Protein AF-A0AAD7X280-F1 (afdb_monomer)

InterPro domains:
  IPR000033 LDLR class B repeat [PF00058] (1-40)
  IPR000033 LDLR class B repeat [PS51120] (1-42)
  IPR011042 Six-bladed beta-propeller, TolB-like [G3DSA:2.120.10.30] (1-51)

Nearest PDB structures (foldseek):
  8em7-assembly1_B  TM=9.874E-01  e=1.018E-04  Mus muscul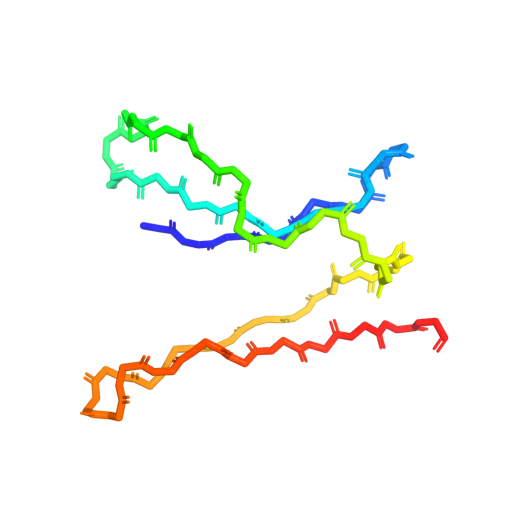us
  8ctg-assembly1_C  TM=9.609E-01  e=1.465E-04  Homo sapiens
  8ffe-assembly1_A  TM=9.888E-01  e=3.422E-04  Homo sapiens
  8s9p-assembly1_B  TM=9.732E-01  e=3.422E-04  Homo sapiens
  5b4x-assembl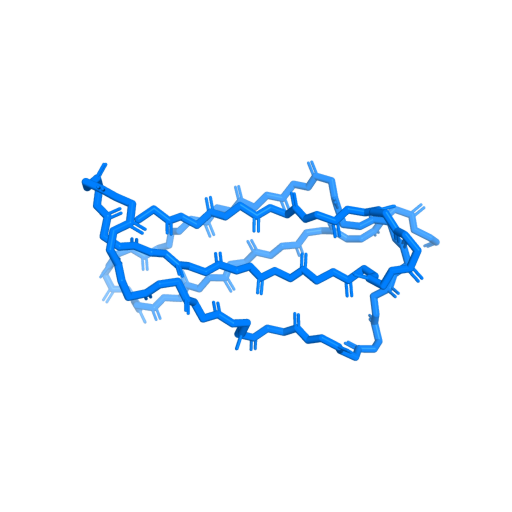y2_D  TM=9.888E-01  e=8.495E-04  Homo sapiens

Secondary structure (DSSP, 8-state):
-EEEE-SSS-EEEE--TTS-S-EEEE-SS-S-EEEEEEETTTTEEEEEE--

Organism: NCBI:txid143900

Structure (mmCIF, N/CA/C/O backbone):
data_AF-A0AAD7X280-F1
#
_entry.id   AF-A0AAD7X280-F1
#
loop_
_atom_site.group_PDB
_atom_site.id
_atom_site.type_symbol
_atom_site.label_atom_id
_atom_site.label_alt_id
_atom_site.label_comp_id
_atom_site.label_asym_id
_atom_site.label_entity_id
_atom_site.label_seq_id
_atom_site.pdbx_PDB_ins_code
_atom_site.Cartn_x
_atom_site.Cartn_y
_atom_site.Cartn_z
_atom_site.occupancy
_atom_site.B_iso_or_equiv
_atom_site.auth_seq_id
_atom_site.auth_comp_id
_atom_site.auth_asym_id
_atom_site.auth_atom_id
_atom_site.pdbx_PDB_model_num
ATOM 1 N N . MET A 1 1 ? -8.075 2.629 5.537 1.00 95.94 1 MET A N 1
ATOM 2 C CA . MET A 1 1 ? -7.565 3.139 4.253 1.00 95.94 1 MET A CA 1
ATOM 3 C C . MET A 1 1 ? -6.134 2.683 4.090 1.00 95.94 1 MET A C 1
ATOM 5 O O . MET A 1 1 ? -5.422 2.670 5.087 1.00 95.94 1 MET A O 1
ATOM 9 N N . TYR A 1 2 ? -5.758 2.314 2.871 1.00 97.69 2 TYR A N 1
ATOM 10 C CA . TYR A 1 2 ? -4.404 1.930 2.482 1.00 97.69 2 TYR A CA 1
ATOM 11 C C . TYR A 1 2 ? -4.004 2.787 1.281 1.00 97.69 2 TYR A C 1
ATOM 13 O O . TYR A 1 2 ? -4.867 3.078 0.452 1.00 97.69 2 TYR A O 1
ATOM 21 N N . TRP A 1 3 ? -2.747 3.215 1.204 1.00 97.62 3 TRP A N 1
ATOM 22 C CA . TRP A 1 3 ? -2.219 3.985 0.072 1.00 97.62 3 TRP A CA 1
ATOM 23 C C . TRP A 1 3 ? -0.726 3.714 -0.119 1.00 97.62 3 TRP A C 1
ATOM 25 O O . TRP A 1 3 ? -0.045 3.269 0.810 1.00 97.62 3 TRP A O 1
ATOM 35 N N . THR A 1 4 ? -0.236 3.985 -1.328 1.00 97.19 4 THR A N 1
ATOM 36 C CA . THR A 1 4 ? 1.194 4.023 -1.636 1.00 97.19 4 THR A CA 1
ATOM 37 C C . THR A 1 4 ? 1.711 5.460 -1.532 1.00 97.19 4 THR A C 1
ATOM 39 O O . THR A 1 4 ? 1.016 6.415 -1.884 1.00 97.19 4 THR A O 1
ATOM 42 N N . ASP A 1 5 ? 2.930 5.619 -1.034 1.00 96.19 5 ASP A N 1
ATOM 43 C CA . ASP A 1 5 ? 3.699 6.861 -1.021 1.00 96.19 5 ASP A CA 1
ATOM 44 C C . ASP A 1 5 ? 5.057 6.554 -1.658 1.00 96.19 5 ASP A C 1
ATOM 46 O O . ASP A 1 5 ? 5.762 5.639 -1.241 1.00 96.19 5 ASP A O 1
ATOM 50 N N . TRP A 1 6 ? 5.392 7.282 -2.713 1.00 91.69 6 TRP A N 1
ATOM 51 C CA . TRP A 1 6 ? 6.579 7.078 -3.546 1.00 91.69 6 TRP A CA 1
ATOM 52 C C . TRP A 1 6 ? 7.514 8.294 -3.483 1.00 91.69 6 TRP A C 1
ATOM 54 O O . TRP A 1 6 ? 8.292 8.544 -4.401 1.00 91.69 6 TRP A O 1
ATOM 64 N N . GLY A 1 7 ? 7.424 9.081 -2.402 1.00 91.38 7 GLY A N 1
ATOM 65 C CA . GLY A 1 7 ? 8.398 10.122 -2.081 1.00 91.38 7 GLY A CA 1
ATOM 66 C C . GLY A 1 7 ? 9.772 9.558 -1.691 1.00 91.38 7 GLY A C 1
ATOM 67 O O . GLY A 1 7 ? 10.073 8.386 -1.890 1.00 91.38 7 GLY A O 1
ATOM 68 N N . THR A 1 8 ? 10.619 10.393 -1.077 1.00 87.25 8 THR A N 1
ATOM 69 C CA . THR A 1 8 ? 12.019 10.060 -0.729 1.00 87.25 8 THR A CA 1
ATOM 70 C C . THR A 1 8 ? 12.190 8.756 0.060 1.00 87.25 8 THR A C 1
ATOM 72 O O . THR A 1 8 ? 13.237 8.124 -0.030 1.00 87.25 8 THR A O 1
ATOM 75 N N . ASN A 1 9 ? 11.182 8.353 0.837 1.00 92.56 9 ASN A N 1
ATOM 76 C CA . ASN A 1 9 ? 11.139 7.051 1.490 1.00 92.56 9 ASN A CA 1
ATOM 77 C C . ASN A 1 9 ? 9.861 6.326 1.062 1.00 92.56 9 ASN A C 1
ATOM 79 O O . ASN A 1 9 ? 8.798 6.556 1.649 1.00 92.56 9 ASN A O 1
ATOM 83 N N . ALA A 1 10 ? 9.979 5.518 0.007 1.00 96.50 10 ALA A N 1
ATOM 84 C CA . ALA A 1 10 ? 8.860 4.795 -0.572 1.00 96.50 10 ALA A CA 1
ATOM 85 C C . ALA A 1 10 ? 8.263 3.809 0.441 1.00 96.50 10 ALA A C 1
ATOM 87 O O . ALA A 1 10 ? 8.968 3.033 1.090 1.00 96.50 10 ALA A O 1
ATOM 88 N N . LYS A 1 11 ? 6.940 3.851 0.581 1.00 97.44 11 LYS A N 1
ATOM 89 C CA . LYS A 1 11 ? 6.209 3.110 1.603 1.00 97.44 11 LYS A CA 1
ATOM 90 C C . LYS A 1 11 ? 4.772 2.830 1.210 1.00 97.44 11 LYS A C 1
ATOM 92 O O . LYS A 1 11 ? 4.169 3.500 0.376 1.00 97.44 11 LYS A O 1
ATOM 97 N N . ILE A 1 12 ? 4.212 1.833 1.873 1.00 97.94 12 ILE A N 1
ATOM 98 C CA . ILE A 1 12 ? 2.782 1.562 1.888 1.00 97.94 12 ILE A CA 1
ATOM 99 C C . ILE A 1 12 ? 2.317 1.765 3.317 1.00 97.94 12 ILE A C 1
ATOM 101 O O . ILE A 1 12 ? 2.916 1.258 4.270 1.00 97.94 12 ILE A O 1
ATOM 105 N N . GLU 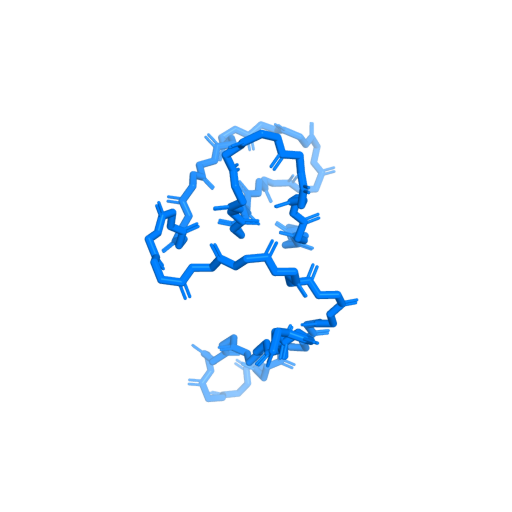A 1 13 ? 1.238 2.514 3.468 1.00 97.88 13 GLU A N 1
ATOM 106 C CA . GLU A 1 13 ? 0.733 2.936 4.765 1.00 97.88 13 GLU A CA 1
ATOM 107 C C . GLU A 1 13 ? -0.735 2.570 4.925 1.00 97.88 13 GLU A C 1
ATOM 109 O O . GLU A 1 13 ? -1.467 2.351 3.954 1.00 97.88 13 GLU A O 1
ATOM 114 N N . ARG A 1 14 ? -1.179 2.527 6.181 1.00 97.81 14 ARG A N 1
ATOM 115 C CA . ARG A 1 14 ? -2.597 2.440 6.518 1.00 97.81 14 ARG A CA 1
ATOM 116 C C . ARG A 1 14 ? -2.975 3.437 7.598 1.00 97.81 14 ARG A C 1
ATOM 118 O O . ARG A 1 14 ? -2.165 3.788 8.448 1.00 97.81 14 ARG A O 1
ATOM 125 N N . ALA A 1 15 ? -4.248 3.801 7.612 1.00 98.31 15 ALA A N 1
ATOM 126 C CA . ALA A 1 15 ? -4.893 4.545 8.687 1.00 98.31 15 ALA A CA 1
ATOM 127 C C . ALA A 1 15 ? -6.378 4.168 8.763 1.00 98.31 15 ALA A C 1
ATOM 129 O O . ALA A 1 15 ? -6.933 3.538 7.853 1.00 98.31 15 ALA A O 1
ATOM 130 N N . THR A 1 16 ? -7.056 4.584 9.828 1.00 98.06 16 THR A N 1
ATOM 131 C CA . THR A 1 16 ? -8.528 4.614 9.843 1.00 98.06 16 THR A CA 1
ATOM 132 C C . THR A 1 16 ? -9.058 5.544 8.743 1.00 98.06 16 THR A C 1
ATOM 134 O O . THR A 1 16 ? -8.327 6.392 8.235 1.00 98.06 16 THR A O 1
ATOM 137 N N . LEU A 1 17 ? -10.333 5.413 8.360 1.00 96.81 17 LEU A N 1
ATOM 138 C CA . LEU A 1 17 ? -10.933 6.313 7.359 1.00 96.81 17 LEU A CA 1
ATOM 139 C C . LEU A 1 17 ? -10.971 7.782 7.823 1.00 96.81 17 LEU A C 1
ATOM 141 O O . LEU A 1 17 ? -10.967 8.675 6.989 1.00 96.81 17 LEU A O 1
ATOM 145 N N . GLY A 1 18 ? -10.936 8.030 9.137 1.00 97.44 18 GLY A N 1
ATOM 146 C CA . GLY A 1 18 ? -10.779 9.371 9.710 1.00 97.44 18 GLY A CA 1
ATOM 147 C C . GLY A 1 18 ? -9.327 9.859 9.803 1.00 97.44 18 GLY A C 1
ATOM 148 O O . GLY A 1 18 ? -9.077 10.859 10.462 1.00 97.44 18 GLY A O 1
ATOM 149 N N . GLY A 1 19 ? -8.357 9.139 9.229 1.00 96.56 19 GLY A N 1
ATOM 150 C CA . GLY A 1 19 ? -6.936 9.513 9.231 1.00 96.56 19 GLY A CA 1
ATOM 151 C C . GLY A 1 19 ? -6.161 9.185 10.516 1.00 96.56 19 GLY A C 1
ATOM 152 O O . GLY A 1 19 ? -4.940 9.310 10.540 1.00 96.56 19 GLY A O 1
ATOM 153 N N . ASN A 1 20 ? -6.826 8.708 11.571 1.00 97.75 20 ASN A N 1
ATOM 154 C CA . ASN A 1 20 ? -6.170 8.310 12.822 1.00 97.75 20 ASN A CA 1
ATOM 155 C C . ASN A 1 20 ? -5.389 6.997 12.680 1.00 97.75 20 ASN A C 1
ATOM 157 O O . ASN A 1 20 ? -5.734 6.154 11.844 1.00 97.75 20 ASN A O 1
ATOM 161 N N . PHE A 1 21 ? -4.409 6.798 13.570 1.00 97.44 21 PHE A N 1
ATOM 162 C CA . PHE A 1 21 ? -3.575 5.590 13.662 1.00 97.44 21 PHE A CA 1
ATOM 163 C C . PHE A 1 21 ? -2.828 5.267 12.360 1.00 97.44 21 PHE A C 1
ATOM 165 O O . PHE A 1 21 ? -2.804 4.120 11.909 1.00 97.44 21 PHE A O 1
ATOM 172 N N . ARG A 1 22 ? -2.236 6.300 11.747 1.00 97.88 22 ARG A N 1
ATOM 173 C CA . ARG A 1 22 ? -1.358 6.149 10.584 1.00 97.88 22 ARG A CA 1
ATOM 174 C C . ARG A 1 22 ? -0.146 5.292 10.950 1.00 97.88 22 ARG A C 1
ATOM 176 O O . ARG A 1 22 ? 0.515 5.553 11.951 1.00 97.88 22 ARG A O 1
ATOM 183 N N . THR A 1 23 ? 0.132 4.276 10.144 1.00 97.75 23 THR A N 1
ATOM 184 C CA . THR A 1 23 ? 1.262 3.365 10.342 1.00 97.75 23 THR A CA 1
ATOM 185 C C . THR A 1 23 ? 1.803 2.878 9.002 1.00 97.75 23 THR A C 1
ATOM 187 O O . THR A 1 23 ? 1.034 2.610 8.074 1.00 97.75 23 THR A O 1
ATOM 190 N N . GLU A 1 24 ? 3.126 2.774 8.911 1.00 97.31 24 GLU A N 1
ATOM 191 C CA . G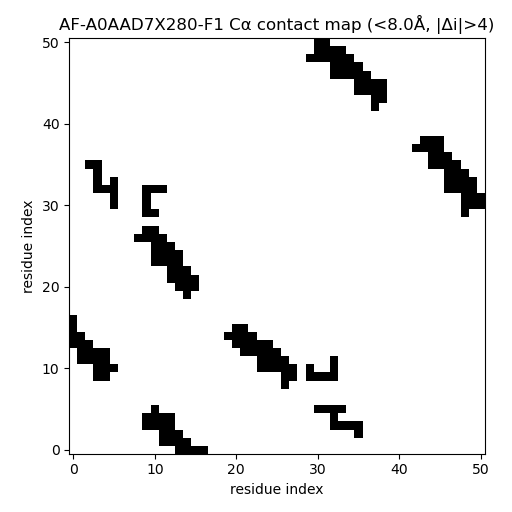LU A 1 24 ? 3.827 2.170 7.780 1.00 97.31 24 GLU A CA 1
ATOM 192 C C . GLU A 1 24 ? 3.726 0.647 7.896 1.00 97.31 24 GLU A C 1
ATOM 194 O O . GLU A 1 24 ? 4.056 0.074 8.934 1.00 97.31 24 GLU A O 1
ATOM 199 N N . ILE A 1 25 ? 3.238 -0.009 6.845 1.00 96.94 25 ILE A N 1
ATOM 200 C CA . ILE A 1 25 ? 3.097 -1.473 6.804 1.00 96.94 25 ILE A CA 1
ATOM 201 C C . ILE A 1 25 ? 4.129 -2.131 5.891 1.00 96.94 25 ILE A C 1
ATOM 203 O O . ILE A 1 25 ? 4.453 -3.298 6.087 1.00 96.94 25 ILE A O 1
ATOM 207 N N . VAL A 1 26 ? 4.667 -1.379 4.929 1.00 96.69 26 VAL A N 1
ATOM 208 C CA . VAL A 1 26 ? 5.839 -1.744 4.130 1.00 96.69 26 VAL A CA 1
ATOM 209 C C . VAL A 1 26 ? 6.675 -0.481 3.962 1.00 96.69 26 VAL A C 1
ATOM 211 O O . VAL A 1 26 ? 6.144 0.547 3.551 1.00 96.69 26 VAL A O 1
ATOM 214 N N . ASN A 1 27 ? 7.961 -0.541 4.297 1.00 95.50 27 ASN A N 1
ATOM 215 C CA . ASN A 1 27 ? 8.892 0.594 4.210 1.00 95.50 27 ASN A CA 1
ATOM 216 C C . ASN A 1 27 ? 10.303 0.171 3.767 1.00 95.50 27 ASN A C 1
ATOM 218 O O . ASN A 1 27 ? 11.286 0.864 4.013 1.00 95.50 27 ASN A O 1
ATOM 222 N N . SER A 1 28 ? 10.412 -1.004 3.152 1.00 94.38 28 SER A N 1
ATOM 223 C CA . SER A 1 28 ? 11.656 -1.515 2.587 1.00 94.38 28 SER A CA 1
ATOM 224 C C . SER A 1 28 ? 11.364 -2.235 1.281 1.00 94.38 28 SER A C 1
ATOM 226 O O . SER A 1 28 ? 10.250 -2.715 1.072 1.00 94.38 28 SER A O 1
ATOM 228 N N . SER A 1 29 ? 12.376 -2.322 0.415 1.00 92.94 29 SER A N 1
ATOM 229 C CA . SER A 1 29 ? 12.262 -2.957 -0.907 1.00 92.94 29 SER A CA 1
ATOM 230 C C . SER A 1 29 ? 11.158 -2.347 -1.783 1.00 92.94 29 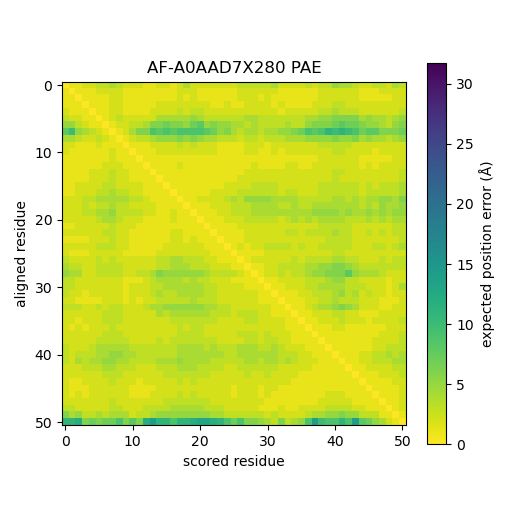SER A C 1
ATOM 232 O O . SER A 1 29 ? 10.483 -3.061 -2.517 1.00 92.94 29 SER A O 1
ATOM 234 N N . LEU A 1 30 ? 10.972 -1.028 -1.675 1.00 95.44 30 LEU A N 1
ATOM 235 C CA . LEU A 1 30 ? 10.057 -0.239 -2.494 1.00 95.44 30 LEU A CA 1
ATOM 236 C C . LEU A 1 30 ? 10.836 0.878 -3.181 1.00 95.44 30 LEU A C 1
ATOM 238 O O . LEU A 1 30 ? 11.718 1.487 -2.569 1.00 95.44 30 LEU A O 1
ATOM 242 N N . VAL A 1 31 ? 10.491 1.153 -4.432 1.00 95.06 31 VAL A N 1
ATOM 243 C CA . VAL A 1 31 ? 11.099 2.213 -5.242 1.00 95.06 31 VAL A CA 1
ATOM 244 C C . VAL A 1 31 ? 10.003 3.070 -5.860 1.00 95.06 31 VAL A C 1
ATOM 246 O O . VAL A 1 31 ? 9.988 4.280 -5.641 1.00 95.06 31 VAL A O 1
ATOM 249 N N . TRP A 1 32 ? 9.056 2.462 -6.576 1.00 95.69 32 TRP A N 1
ATOM 250 C CA . TRP A 1 32 ? 7.947 3.168 -7.210 1.00 95.69 32 TRP A CA 1
ATOM 251 C C . TRP A 1 32 ? 6.604 2.431 -7.056 1.00 95.69 32 TRP A C 1
ATOM 253 O O . TRP A 1 32 ? 6.010 1.978 -8.041 1.00 95.69 32 TRP A O 1
ATOM 263 N N . PRO A 1 33 ? 6.067 2.331 -5.826 1.00 96.31 33 PRO A N 1
ATOM 264 C CA . PRO A 1 33 ? 4.775 1.701 -5.585 1.00 96.31 33 PRO A CA 1
ATOM 265 C C . PRO A 1 33 ? 3.630 2.564 -6.135 1.00 96.31 33 PRO A C 1
ATOM 267 O O . PRO A 1 33 ? 3.373 3.673 -5.656 1.00 96.31 33 PRO A O 1
ATOM 270 N N . ASN A 1 34 ? 2.908 2.053 -7.133 1.00 95.56 34 ASN A N 1
ATOM 271 C CA . ASN A 1 34 ? 1.927 2.836 -7.898 1.00 95.56 34 ASN A CA 1
ATOM 272 C C . ASN A 1 34 ? 0.502 2.259 -7.897 1.00 95.56 34 ASN A C 1
ATOM 274 O O . ASN A 1 34 ? -0.441 2.962 -8.257 1.00 95.56 34 ASN A O 1
ATOM 278 N N . GLY A 1 35 ? 0.329 1.004 -7.484 1.00 96.12 35 GLY A N 1
ATOM 279 C CA . GLY A 1 35 ? -0.966 0.334 -7.457 1.00 96.12 35 GLY A CA 1
ATOM 280 C C . GLY A 1 35 ? -1.116 -0.550 -6.230 1.00 96.12 35 GLY A C 1
ATOM 281 O O . GLY A 1 35 ? -0.155 -1.180 -5.789 1.00 96.12 35 GLY A O 1
ATOM 282 N N . LEU A 1 36 ? -2.334 -0.613 -5.690 1.00 97.31 36 LEU A N 1
ATOM 283 C CA . LEU A 1 36 ? -2.696 -1.542 -4.623 1.00 97.31 36 LEU A CA 1
ATOM 284 C C . LEU A 1 36 ? -4.135 -2.031 -4.770 1.00 97.31 36 LEU A C 1
ATOM 286 O O . LEU A 1 36 ? -4.988 -1.325 -5.310 1.00 97.31 36 LEU A O 1
ATOM 290 N N . THR A 1 37 ? -4.408 -3.223 -4.246 1.00 97.75 37 THR A N 1
ATOM 291 C CA . THR A 1 37 ? -5.765 -3.753 -4.080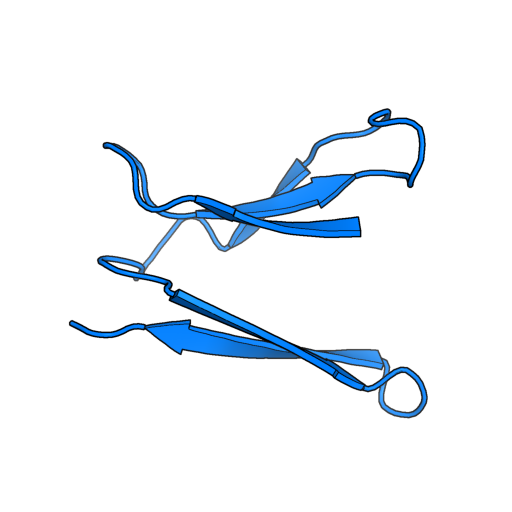 1.00 97.75 37 THR A CA 1
ATOM 292 C C . THR A 1 37 ? -5.870 -4.602 -2.816 1.00 97.75 37 THR A C 1
ATOM 294 O O . THR A 1 37 ? -4.873 -5.122 -2.308 1.00 97.75 37 THR A O 1
ATOM 297 N N . LEU A 1 38 ? -7.088 -4.728 -2.298 1.00 97.38 38 LEU A N 1
ATOM 298 C CA . LEU A 1 38 ? -7.405 -5.489 -1.096 1.00 97.38 38 LEU A CA 1
ATOM 299 C C . LEU A 1 38 ? -8.280 -6.684 -1.447 1.00 97.38 38 LEU A C 1
ATOM 301 O O . LEU A 1 38 ? -9.270 -6.549 -2.162 1.00 97.38 38 LEU A O 1
ATOM 305 N N . ASP A 1 39 ? -7.945 -7.819 -0.854 1.00 97.94 39 ASP A N 1
ATOM 306 C CA . ASP A 1 39 ? -8.824 -8.970 -0.738 1.00 97.94 39 ASP A CA 1
ATOM 307 C C . ASP A 1 39 ? -9.302 -9.057 0.715 1.00 97.94 39 ASP A C 1
ATOM 309 O O . ASP A 1 39 ? -8.513 -9.277 1.642 1.00 97.94 39 ASP A O 1
ATOM 313 N N . TYR A 1 40 ? -10.596 -8.817 0.923 1.00 94.94 40 TYR A N 1
ATOM 314 C CA . TYR A 1 40 ? -11.197 -8.805 2.254 1.00 94.94 40 TYR A CA 1
ATOM 315 C C . TYR A 1 40 ? -11.466 -10.209 2.799 1.00 94.94 40 TYR A C 1
ATOM 317 O O . TYR A 1 40 ? -11.409 -10.390 4.019 1.00 94.94 40 TYR A O 1
ATOM 325 N N . ASP A 1 41 ? -11.712 -11.182 1.923 1.00 97.88 41 ASP A N 1
ATOM 326 C CA . ASP A 1 41 ? -12.023 -12.557 2.307 1.00 97.88 41 ASP A CA 1
ATOM 327 C C . ASP A 1 41 ? -10.744 -13.267 2.761 1.00 97.88 41 ASP A C 1
ATOM 329 O O . ASP A 1 41 ? -10.693 -13.844 3.851 1.00 97.88 41 ASP A O 1
ATOM 333 N N . GLU A 1 42 ? -9.663 -13.126 1.990 1.00 98.06 42 GLU A N 1
ATOM 334 C CA . GLU A 1 42 ? -8.349 -13.686 2.329 1.00 98.06 42 GLU A CA 1
ATOM 335 C C . GLU A 1 42 ? -7.531 -12.799 3.278 1.00 98.06 42 GLU A C 1
ATOM 337 O O . GLU A 1 42 ? -6.476 -13.216 3.764 1.00 98.06 42 GLU A O 1
ATOM 342 N N . ARG A 1 43 ? -8.004 -11.579 3.565 1.00 95.88 43 ARG A N 1
ATOM 343 C CA . ARG A 1 43 ? -7.301 -10.558 4.366 1.00 95.88 43 ARG A CA 1
ATOM 344 C C . ARG A 1 43 ? -5.906 -10.247 3.821 1.00 95.88 43 ARG A C 1
ATOM 346 O O . ARG A 1 43 ? -4.940 -10.135 4.582 1.00 95.88 43 ARG A O 1
ATOM 353 N N . ARG A 1 44 ? -5.800 -10.096 2.501 1.00 97.12 44 ARG A N 1
ATOM 354 C CA 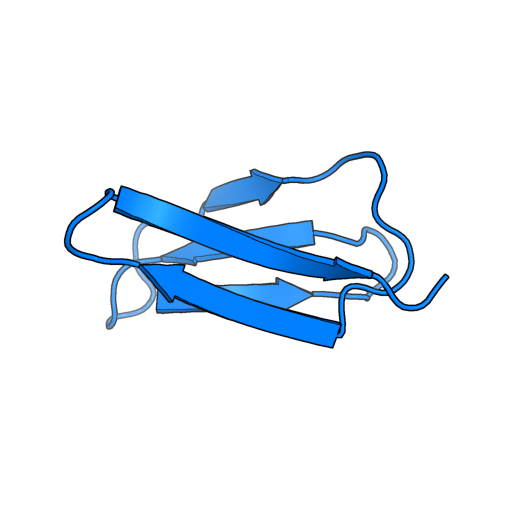. ARG A 1 44 ? -4.538 -9.830 1.799 1.00 97.12 44 ARG A CA 1
ATOM 355 C C . ARG A 1 44 ? -4.517 -8.436 1.189 1.00 97.12 44 ARG A C 1
ATOM 357 O O . ARG A 1 44 ? -5.525 -7.917 0.719 1.00 97.12 44 ARG A O 1
ATOM 364 N N . LEU A 1 45 ? -3.330 -7.839 1.203 1.00 97.19 45 LEU A N 1
ATOM 365 C CA . LEU A 1 45 ? -3.013 -6.605 0.496 1.00 97.19 45 LEU A CA 1
ATOM 366 C C . LEU A 1 45 ? -2.006 -6.947 -0.596 1.00 97.19 45 LEU A C 1
ATOM 368 O O . LEU A 1 45 ? -0.944 -7.491 -0.301 1.00 97.19 45 LEU A O 1
ATOM 372 N N . TYR A 1 46 ? -2.341 -6.599 -1.831 1.00 97.31 46 TYR A N 1
ATOM 373 C CA . TYR A 1 46 ? -1.476 -6.770 -2.990 1.00 97.31 46 TYR A CA 1
ATOM 374 C C . TYR A 1 46 ? -1.055 -5.396 -3.504 1.00 97.31 46 TYR A C 1
ATOM 376 O O . TYR A 1 46 ? -1.860 -4.462 -3.493 1.00 97.31 46 TYR A O 1
ATOM 384 N N . TRP A 1 47 ? 0.187 -5.271 -3.961 1.00 97.12 47 TRP A N 1
ATOM 385 C CA . TRP A 1 47 ? 0.709 -4.037 -4.543 1.00 97.12 47 TRP A CA 1
ATOM 386 C C . TRP A 1 47 ? 1.616 -4.326 -5.735 1.00 97.12 47 TRP A C 1
ATOM 388 O O . TRP A 1 47 ? 2.157 -5.424 -5.866 1.00 97.12 47 TRP A O 1
ATOM 398 N N . ALA A 1 48 ? 1.764 -3.323 -6.594 1.00 97.12 48 ALA A N 1
ATOM 399 C CA . ALA A 1 48 ? 2.719 -3.314 -7.691 1.00 97.12 48 ALA A CA 1
ATOM 400 C C . ALA A 1 48 ? 3.745 -2.198 -7.465 1.00 97.12 48 ALA A C 1
ATOM 402 O O . ALA A 1 48 ? 3.386 -1.091 -7.051 1.00 97.12 48 ALA A O 1
ATOM 403 N N . ASP A 1 49 ? 5.008 -2.514 -7.737 1.00 96.06 49 ASP A N 1
ATOM 404 C CA . ASP A 1 49 ? 6.113 -1.561 -7.799 1.00 96.06 49 ASP A CA 1
ATOM 405 C C . ASP A 1 49 ? 6.596 -1.493 -9.254 1.00 96.06 49 ASP A C 1
ATOM 407 O O . ASP A 1 49 ? 6.740 -2.529 -9.903 1.00 96.06 49 ASP A O 1
ATOM 411 N N . ALA A 1 50 ? 6.748 -0.281 -9.786 1.00 93.00 50 ALA A N 1
ATOM 412 C CA . ALA A 1 50 ? 7.043 -0.030 -11.195 1.00 93.00 50 ALA A CA 1
ATOM 413 C C . ALA A 1 50 ? 8.544 0.102 -11.517 1.00 93.00 50 ALA A C 1
ATOM 415 O O . ALA A 1 50 ? 8.883 0.536 -12.620 1.00 93.00 50 ALA A O 1
ATOM 416 N N . SER A 1 51 ? 9.427 -0.213 -10.565 1.00 90.06 51 SER A N 1
ATOM 417 C CA . SER A 1 51 ? 10.885 -0.244 -10.760 1.00 90.06 51 SER A CA 1
ATOM 418 C C . SER A 1 51 ? 11.392 -1.383 -11.633 1.00 90.06 51 SER A C 1
ATOM 420 O O . SER A 1 51 ? 10.784 -2.474 -11.568 1.00 90.06 51 SER A O 1
#

Sequence (51 aa):
MYWTDWGTNAKIERATLGGNFRTEIVNSSLVWPNGLTLDYDERRLYWADAS

Foldseek 3Di:
DWDWDQPPFTFIWDDPPVRPPIDTPGGPPAHAWDDWDADPVVRDIDTDGPD

Solvent-accessible surface area (backbone atoms only — not comparable to full-atom values): 3160 Å² total; per-residue (Å²): 79,74,52,65,40,53,59,101,72,21,31,32,35,37,25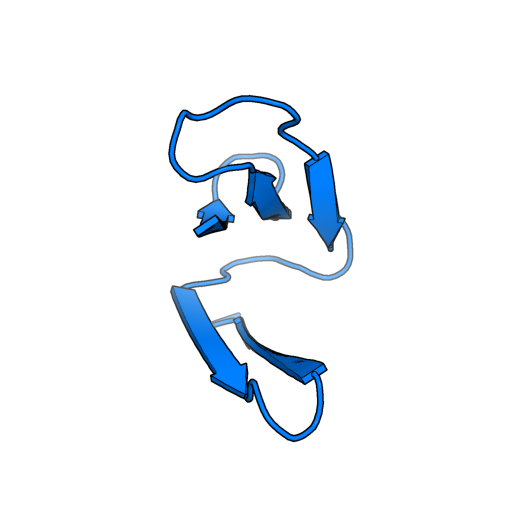,46,88,85,62,48,78,65,43,78,79,41,73,67,100,54,68,36,43,79,49,74,52,77,40,80,90,80,69,42,80,48,74,45,62,77,110

Mean predicted aligned error: 2.4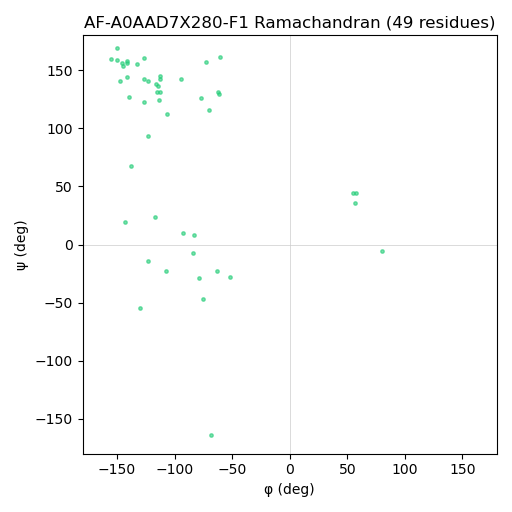8 Å

pLDDT: mean 96.14, std 2.25, range [87.25, 98.31]

Radius of gyration: 11.05 Å; Cα contacts (8 Å, |Δi|>4): 97; chains: 1; bounding box: 24×24×25 Å